Protein AF-A0A972UVF9-F1 (afdb_monomer_lite)

Sequence (56 aa):
MKATQRKNKTNFNENTILWDEFVNHLETIYFPGASELLDTQLIAFEYESFKQMYSA

Structure (mmCIF, N/CA/C/O backbone):
data_AF-A0A972UVF9-F1
#
_entry.id   AF-A0A972UVF9-F1
#
loop_
_atom_site.group_PDB
_atom_site.id
_atom_site.type_symbol
_atom_site.label_atom_id
_atom_site.label_alt_id
_atom_site.label_comp_id
_atom_site.label_asym_id
_atom_site.label_entity_id
_atom_site.label_seq_id
_atom_site.pdbx_PDB_ins_code
_atom_site.Cartn_x
_atom_site.Cartn_y
_atom_site.Cartn_z
_atom_site.occupancy
_atom_site.B_iso_or_equiv
_atom_site.auth_seq_id
_atom_site.auth_comp_id
_atom_site.auth_asym_id
_atom_site.auth_atom_id
_atom_site.pdbx_PDB_model_num
ATOM 1 N N . MET A 1 1 ? -51.827 0.075 -0.805 1.00 47.25 1 MET A N 1
ATOM 2 C CA . MET A 1 1 ? -50.679 -0.826 -0.551 1.00 47.25 1 MET A CA 1
ATOM 3 C C . MET A 1 1 ? -49.440 0.047 -0.390 1.00 47.25 1 MET A C 1
ATOM 5 O O . MET A 1 1 ? -49.189 0.866 -1.262 1.00 47.25 1 MET A O 1
AT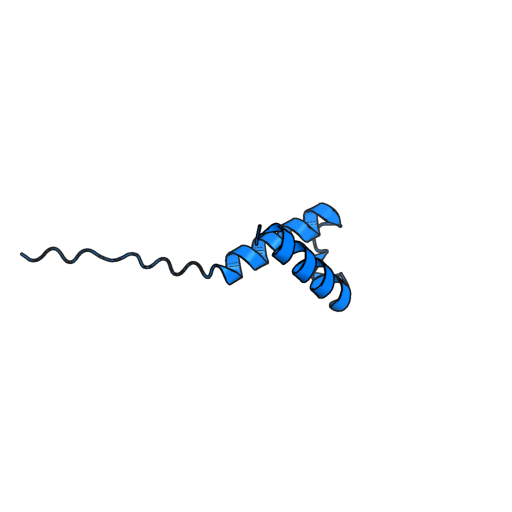OM 9 N N . LYS A 1 2 ? -48.756 -0.005 0.761 1.00 46.56 2 LYS A N 1
ATOM 10 C CA . LYS A 1 2 ? -47.596 0.856 1.054 1.00 46.56 2 LYS A CA 1
ATOM 11 C C . LYS A 1 2 ? -46.369 0.332 0.300 1.00 46.56 2 LYS A C 1
ATOM 13 O O . LYS A 1 2 ? -45.918 -0.774 0.576 1.00 46.56 2 LYS A O 1
ATOM 18 N N . ALA A 1 3 ? -45.847 1.113 -0.643 1.00 55.62 3 ALA A N 1
ATOM 19 C CA . ALA A 1 3 ? -44.585 0.824 -1.312 1.00 55.62 3 ALA A CA 1
ATOM 20 C C . ALA A 1 3 ? -43.427 1.188 -0.372 1.00 55.62 3 ALA A C 1
ATOM 22 O O . ALA A 1 3 ? -43.098 2.359 -0.188 1.00 55.62 3 ALA A O 1
ATOM 23 N N . THR A 1 4 ? -42.834 0.184 0.268 1.00 60.00 4 THR A N 1
ATOM 24 C CA . THR A 1 4 ? -41.615 0.360 1.061 1.00 60.00 4 THR A CA 1
ATOM 25 C C . THR A 1 4 ? -40.446 0.550 0.098 1.00 60.00 4 THR A C 1
ATOM 27 O O . THR A 1 4 ? -39.989 -0.408 -0.522 1.00 60.00 4 THR A O 1
ATOM 30 N N . GLN A 1 5 ? -39.972 1.790 -0.047 1.00 59.09 5 GLN A N 1
ATOM 31 C CA . GLN A 1 5 ? -38.727 2.087 -0.753 1.00 59.09 5 GLN A CA 1
ATOM 32 C C . GLN A 1 5 ? -37.575 1.367 -0.040 1.00 59.09 5 GLN A C 1
ATOM 34 O O . GLN A 1 5 ? -37.214 1.704 1.090 1.00 59.09 5 GLN A O 1
ATOM 39 N N . ARG A 1 6 ? -37.017 0.338 -0.688 1.00 60.84 6 ARG A N 1
ATOM 40 C CA . ARG A 1 6 ? -35.786 -0.319 -0.245 1.00 60.84 6 ARG A CA 1
ATOM 41 C C . ARG A 1 6 ? -34.647 0.687 -0.396 1.00 60.84 6 ARG A C 1
ATOM 43 O O . ARG A 1 6 ? -34.191 0.951 -1.502 1.00 60.84 6 ARG A O 1
ATOM 50 N N . LYS A 1 7 ? -34.201 1.267 0.720 1.00 55.38 7 LYS A N 1
ATOM 51 C CA . LYS A 1 7 ? -32.919 1.971 0.789 1.00 55.38 7 LYS A CA 1
ATOM 52 C C . LYS A 1 7 ? -31.822 0.935 0.547 1.00 55.38 7 LYS A C 1
ATOM 54 O O . LYS A 1 7 ? -31.473 0.194 1.463 1.00 55.38 7 LYS A O 1
ATOM 59 N N . ASN A 1 8 ? -31.295 0.876 -0.673 1.00 52.84 8 ASN A N 1
ATOM 60 C CA . ASN A 1 8 ? -30.031 0.204 -0.947 1.00 52.84 8 ASN A CA 1
ATOM 61 C C . ASN A 1 8 ? -28.937 1.021 -0.257 1.00 52.84 8 ASN A C 1
ATOM 63 O O . ASN A 1 8 ? -28.365 1.940 -0.832 1.00 52.84 8 ASN A O 1
ATOM 67 N N . LYS A 1 9 ? -28.711 0.737 1.026 1.00 52.66 9 LYS A N 1
ATOM 68 C CA . LYS A 1 9 ? -27.559 1.235 1.764 1.00 52.66 9 LYS A CA 1
ATOM 69 C C . LYS A 1 9 ? -26.373 0.389 1.320 1.00 52.66 9 LYS A C 1
ATOM 71 O O . LYS A 1 9 ? -26.006 -0.581 1.976 1.00 52.66 9 LYS A O 1
ATOM 76 N N . THR A 1 10 ? -25.832 0.712 0.154 1.00 54.69 10 THR A N 1
ATOM 77 C CA . THR A 1 10 ? -24.493 0.296 -0.237 1.00 54.69 10 THR A CA 1
ATOM 78 C C . THR A 1 10 ? -23.524 0.974 0.724 1.00 54.69 10 THR A C 1
ATOM 80 O O . THR A 1 10 ? -23.015 2.055 0.456 1.00 54.69 10 THR A O 1
ATOM 83 N N . ASN A 1 11 ? -23.318 0.357 1.890 1.00 49.75 11 ASN A N 1
ATOM 84 C CA . ASN A 1 11 ? -22.134 0.587 2.708 1.00 49.75 11 ASN A CA 1
ATOM 85 C C . ASN A 1 11 ? -20.949 -0.019 1.939 1.00 49.75 11 ASN A C 1
ATOM 87 O O . ASN A 1 11 ? -20.428 -1.064 2.322 1.00 49.75 11 ASN A O 1
ATOM 91 N N . PHE A 1 12 ? -20.582 0.568 0.800 1.00 51.47 12 PHE A N 1
ATOM 92 C CA . PHE A 1 12 ? -19.229 0.384 0.307 1.00 51.47 12 PHE A CA 1
ATOM 93 C C . PHE A 1 12 ? -18.354 1.030 1.371 1.00 51.47 12 PHE A C 1
ATOM 95 O O . PHE A 1 12 ? -18.460 2.228 1.615 1.00 51.47 12 PHE A O 1
ATOM 102 N N . ASN A 1 13 ? -17.606 0.209 2.104 1.00 59.62 13 ASN A N 1
ATOM 103 C CA . ASN A 1 13 ? -16.617 0.703 3.043 1.00 59.62 13 ASN A CA 1
ATOM 104 C C . ASN A 1 13 ? -15.650 1.558 2.222 1.00 59.62 13 ASN A C 1
ATOM 106 O O . ASN A 1 13 ? -14.842 1.015 1.473 1.00 59.62 13 ASN A O 1
ATOM 110 N N . GLU A 1 14 ? -15.743 2.877 2.343 1.00 62.94 14 GLU A N 1
ATOM 111 C CA . GLU A 1 14 ? -14.819 3.820 1.701 1.00 62.94 14 GLU A CA 1
ATOM 112 C C . GLU A 1 14 ? -13.367 3.435 2.018 1.00 62.94 14 GLU A C 1
ATOM 114 O O . GLU A 1 14 ? -12.510 3.457 1.147 1.00 62.94 14 GLU A O 1
ATOM 119 N N . ASN A 1 15 ? -13.124 2.921 3.229 1.00 65.81 15 ASN A N 1
ATOM 120 C CA . ASN A 1 15 ? -11.833 2.373 3.643 1.00 65.81 15 ASN A CA 1
ATOM 121 C C . ASN A 1 15 ? -11.359 1.164 2.821 1.00 65.81 15 ASN A C 1
ATOM 123 O O . ASN A 1 15 ? -10.160 1.001 2.634 1.00 65.81 15 ASN A O 1
ATOM 127 N N . THR A 1 16 ? -12.264 0.302 2.350 1.00 74.06 16 THR A N 1
ATOM 128 C CA . THR A 1 16 ? -11.885 -0.850 1.516 1.00 74.06 16 THR A CA 1
ATOM 129 C C . THR A 1 16 ? -11.522 -0.388 0.109 1.00 74.06 16 THR A C 1
ATOM 131 O O . THR A 1 16 ? -10.523 -0.839 -0.431 1.00 74.06 16 THR A O 1
ATOM 134 N N . ILE A 1 17 ? -12.269 0.577 -0.437 1.00 81.00 17 ILE A N 1
ATOM 135 C CA . ILE A 1 17 ? -11.977 1.167 -1.751 1.00 81.00 17 ILE A 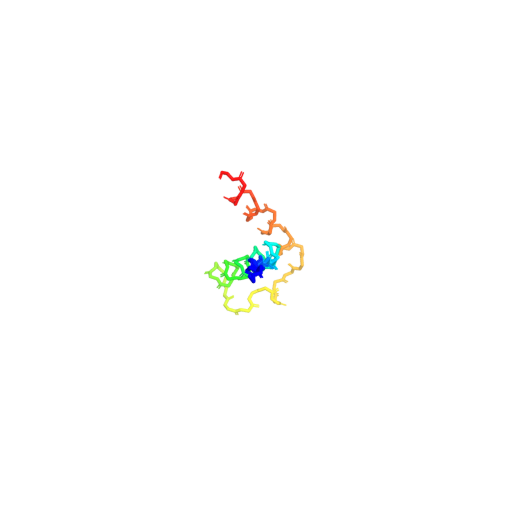CA 1
ATOM 136 C C . ILE A 1 17 ? -10.630 1.900 -1.725 1.00 81.00 17 ILE A C 1
ATOM 138 O O . ILE A 1 17 ? -9.805 1.689 -2.606 1.00 81.00 17 ILE A O 1
ATOM 142 N N . LEU A 1 18 ? -10.376 2.702 -0.687 1.00 82.88 18 LEU A N 1
ATOM 143 C CA . LEU A 1 18 ? -9.107 3.416 -0.521 1.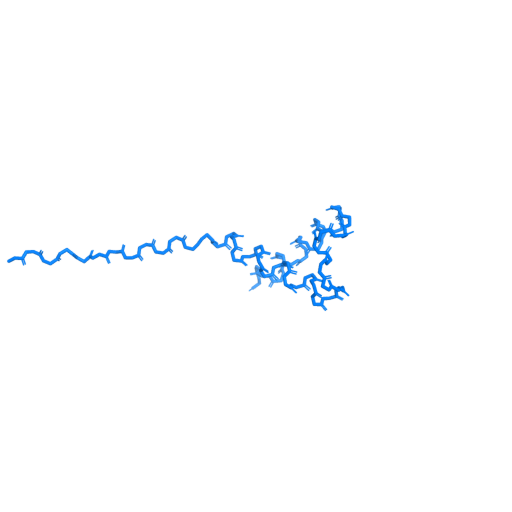00 82.88 18 LEU A CA 1
ATOM 144 C C . LEU A 1 18 ? -7.915 2.462 -0.401 1.00 82.88 18 LEU A C 1
ATOM 146 O O . LEU A 1 18 ? -6.847 2.749 -0.936 1.00 82.88 18 LEU A O 1
ATOM 150 N N . TRP A 1 19 ? -8.088 1.335 0.293 1.00 85.38 19 TRP A N 1
ATOM 151 C CA . TRP A 1 19 ? -7.029 0.339 0.415 1.00 85.38 19 TRP A CA 1
ATOM 152 C C . TRP A 1 19 ? -6.757 -0.374 -0.911 1.00 85.38 19 TRP A C 1
ATOM 154 O O . TRP A 1 19 ? -5.600 -0.499 -1.300 1.00 85.38 19 TRP A O 1
ATOM 164 N N . ASP A 1 20 ? -7.800 -0.779 -1.637 1.00 86.94 20 ASP A N 1
ATOM 165 C CA . ASP A 1 20 ? -7.646 -1.415 -2.950 1.00 86.94 20 ASP A CA 1
ATOM 166 C C . ASP A 1 20 ? -6.973 -0.469 -3.959 1.00 86.94 20 ASP A C 1
ATOM 168 O O . ASP A 1 20 ? -6.102 -0.878 -4.729 1.00 86.94 20 ASP A O 1
ATOM 172 N N . GLU A 1 21 ? -7.325 0.818 -3.947 1.00 88.38 21 GLU A N 1
ATOM 173 C CA . GLU A 1 21 ? -6.668 1.818 -4.792 1.00 88.38 21 GLU A CA 1
ATOM 174 C C . GLU A 1 21 ? -5.217 2.074 -4.390 1.00 88.38 21 GLU A C 1
ATOM 176 O O . GLU A 1 21 ? -4.357 2.194 -5.264 1.00 88.38 21 GLU A O 1
ATOM 181 N N . PHE A 1 22 ? -4.925 2.102 -3.091 1.00 89.06 22 PHE A N 1
ATOM 182 C CA . PHE A 1 22 ? -3.559 2.198 -2.591 1.00 89.06 22 PHE A CA 1
ATOM 183 C C . PHE A 1 22 ? -2.702 0.998 -3.025 1.00 89.06 22 PHE A C 1
ATOM 185 O O . PHE A 1 22 ? -1.573 1.180 -3.484 1.00 89.06 22 PHE A O 1
ATOM 192 N N . VAL A 1 23 ? -3.240 -0.222 -2.939 1.00 90.06 23 VAL A N 1
ATOM 193 C CA . VAL A 1 23 ? -2.559 -1.440 -3.403 1.00 90.06 23 VAL A CA 1
ATOM 194 C C . VAL A 1 23 ? -2.278 -1.355 -4.904 1.00 90.06 23 VAL A C 1
ATOM 196 O O . VAL A 1 23 ? -1.137 -1.543 -5.323 1.00 90.06 23 VAL A O 1
ATOM 199 N N . ASN A 1 24 ? -3.274 -0.974 -5.708 1.00 89.69 24 ASN A N 1
ATOM 200 C CA . ASN A 1 24 ? -3.095 -0.785 -7.151 1.00 89.69 24 ASN A CA 1
ATOM 201 C C . ASN A 1 24 ? -2.055 0.302 -7.480 1.00 89.69 24 ASN A C 1
ATOM 203 O O . ASN A 1 24 ? -1.272 0.164 -8.425 1.00 89.69 24 ASN A O 1
ATOM 207 N N . HIS A 1 25 ? -2.030 1.386 -6.704 1.00 88.94 25 HIS A N 1
ATOM 208 C CA . HIS A 1 25 ? -1.061 2.468 -6.849 1.00 88.94 25 HIS A CA 1
ATOM 209 C C . HIS A 1 25 ? 0.367 1.983 -6.576 1.00 88.94 25 HIS A C 1
ATOM 211 O O . HIS A 1 25 ? 1.260 2.210 -7.397 1.00 88.94 25 HIS A O 1
ATOM 217 N N . LEU A 1 26 ? 0.566 1.243 -5.481 1.00 89.75 26 LEU A N 1
ATOM 218 C CA . LEU A 1 26 ? 1.847 0.619 -5.148 1.00 89.75 26 LEU A CA 1
ATOM 219 C C . LEU A 1 26 ? 2.323 -0.337 -6.243 1.00 89.75 26 LEU A C 1
ATOM 221 O O . LEU A 1 26 ? 3.488 -0.289 -6.642 1.00 89.75 26 LEU A O 1
ATOM 225 N N . GLU A 1 27 ? 1.430 -1.179 -6.757 1.00 90.38 27 GLU A N 1
ATOM 226 C CA . GLU A 1 27 ? 1.769 -2.132 -7.816 1.00 90.38 27 GLU A CA 1
ATOM 227 C C . GLU A 1 27 ? 2.137 -1.452 -9.140 1.00 90.38 27 GLU A C 1
ATOM 229 O O . GLU A 1 27 ? 2.967 -1.969 -9.891 1.00 90.38 27 GLU A O 1
ATOM 234 N N . THR A 1 28 ? 1.568 -0.272 -9.404 1.00 87.81 28 THR A N 1
ATOM 235 C CA . THR A 1 28 ? 1.871 0.539 -10.593 1.00 87.81 28 THR A CA 1
ATOM 236 C C . THR A 1 28 ? 3.204 1.280 -10.466 1.00 87.81 28 THR A C 1
ATOM 238 O O . THR A 1 28 ? 3.926 1.411 -11.454 1.00 87.81 28 THR A O 1
ATOM 241 N N . ILE A 1 29 ? 3.536 1.782 -9.272 1.00 88.88 29 ILE A N 1
ATOM 242 C CA . ILE A 1 29 ? 4.772 2.545 -9.034 1.00 88.88 29 ILE A CA 1
ATOM 243 C C . ILE A 1 29 ? 5.988 1.626 -8.950 1.00 88.88 29 ILE A C 1
ATOM 245 O O . ILE A 1 29 ? 7.044 1.954 -9.493 1.00 88.88 29 ILE A O 1
ATOM 249 N N . TYR A 1 30 ? 5.850 0.504 -8.246 1.00 89.00 30 TYR A N 1
ATOM 250 C CA . TYR A 1 30 ? 6.964 -0.388 -7.953 1.00 89.00 30 TYR A CA 1
ATOM 251 C C . TYR A 1 30 ? 6.967 -1.595 -8.886 1.00 89.00 30 TYR A C 1
ATOM 253 O O . TYR A 1 30 ? 7.776 -1.670 -9.810 1.00 89.00 30 TYR A O 1
ATOM 261 N N . PHE A 1 31 ? 6.103 -2.568 -8.605 1.00 88.94 31 PHE A N 1
ATOM 262 C CA . PHE A 1 31 ? 5.938 -3.799 -9.371 1.00 88.94 31 PHE A CA 1
ATOM 263 C C . PHE A 1 31 ? 4.694 -4.560 -8.873 1.00 88.94 31 PHE A C 1
ATOM 265 O O . PHE A 1 31 ? 4.294 -4.389 -7.719 1.00 88.94 31 PHE A O 1
ATOM 272 N N . PRO A 1 32 ? 4.101 -5.448 -9.689 1.00 89.31 32 PRO A N 1
ATOM 273 C CA . PRO A 1 32 ? 2.985 -6.292 -9.258 1.00 89.31 32 PRO A CA 1
ATOM 274 C C . PRO A 1 32 ? 3.345 -7.142 -8.028 1.00 89.31 32 PRO A C 1
ATOM 276 O O . PRO A 1 32 ? 4.360 -7.840 -8.043 1.00 89.31 32 PRO A O 1
ATOM 279 N N . GLY A 1 33 ? 2.528 -7.094 -6.970 1.00 86.12 33 GLY A N 1
ATOM 280 C CA . GLY A 1 33 ? 2.807 -7.755 -5.686 1.00 86.12 33 GLY A CA 1
ATOM 281 C C . GLY A 1 33 ? 3.696 -6.956 -4.722 1.00 86.12 33 GLY A C 1
ATOM 282 O O . GLY A 1 33 ? 4.107 -7.477 -3.683 1.00 86.12 33 GLY A O 1
ATOM 283 N N . ALA A 1 34 ? 3.999 -5.690 -5.025 1.00 88.44 34 ALA A N 1
ATOM 284 C CA . ALA A 1 34 ? 4.765 -4.822 -4.130 1.00 88.44 34 ALA A CA 1
ATOM 285 C C . ALA A 1 34 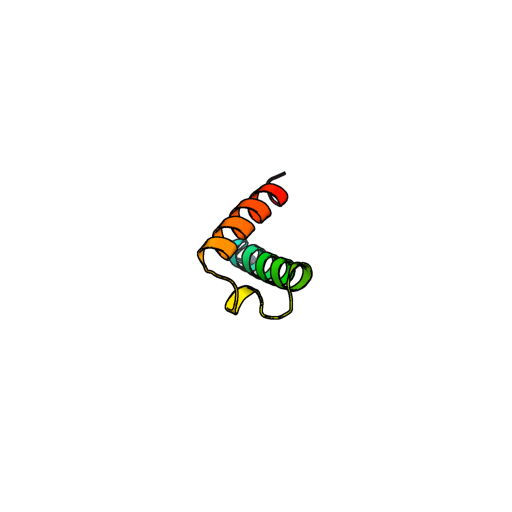? 4.106 -4.654 -2.748 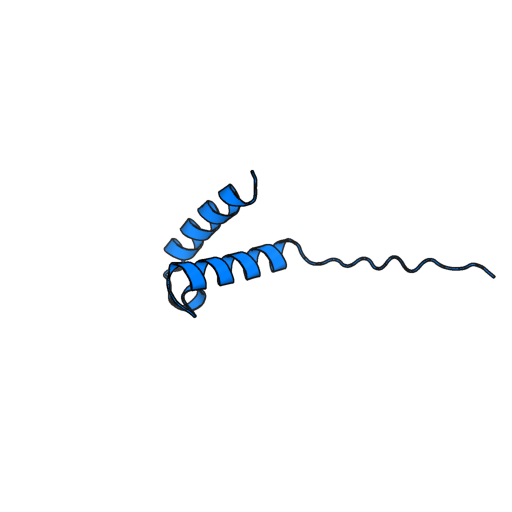1.00 88.44 34 ALA A C 1
ATOM 287 O O . ALA A 1 34 ? 4.804 -4.600 -1.741 1.00 88.44 34 ALA A O 1
ATOM 288 N N . SER A 1 35 ? 2.776 -4.646 -2.668 1.00 85.31 35 SER A N 1
ATOM 289 C CA . SER A 1 35 ? 2.028 -4.547 -1.404 1.00 85.31 35 SER A CA 1
ATOM 290 C C . SER A 1 35 ? 2.342 -5.667 -0.397 1.00 85.31 35 SER A C 1
ATOM 292 O O . SER A 1 35 ? 2.211 -5.452 0.806 1.00 85.31 35 SER A O 1
ATOM 294 N N . GLU A 1 36 ? 2.782 -6.838 -0.862 1.00 86.44 36 GLU A N 1
ATOM 295 C CA . GLU A 1 36 ? 3.108 -7.998 -0.018 1.00 86.44 36 GLU A CA 1
ATOM 296 C C . GLU A 1 36 ? 4.617 -8.164 0.221 1.00 86.44 36 GLU A C 1
ATOM 298 O O . GLU A 1 36 ? 5.031 -8.827 1.173 1.00 86.44 36 GLU A O 1
ATOM 303 N N . LEU A 1 37 ? 5.442 -7.584 -0.655 1.00 87.88 37 LEU A N 1
ATOM 304 C CA . LEU A 1 37 ? 6.897 -7.764 -0.673 1.00 87.88 37 LEU A CA 1
ATOM 305 C C . LEU A 1 37 ? 7.667 -6.560 -0.121 1.00 87.88 37 LEU A C 1
ATOM 307 O O . LEU A 1 37 ? 8.826 -6.710 0.275 1.00 87.88 37 LEU A O 1
ATOM 311 N N . LEU A 1 38 ? 7.057 -5.373 -0.109 1.00 87.62 38 LEU A N 1
ATOM 312 C CA . LEU A 1 38 ? 7.662 -4.180 0.470 1.00 87.62 38 LEU A CA 1
ATOM 313 C C . LEU A 1 38 ? 7.632 -4.229 2.002 1.00 87.62 38 LEU A C 1
ATOM 315 O O . LEU A 1 38 ? 6.757 -4.826 2.627 1.00 87.62 38 LEU A O 1
ATOM 319 N N . ASP A 1 39 ? 8.609 -3.558 2.611 1.00 91.94 39 ASP A N 1
ATOM 320 C CA . ASP A 1 39 ? 8.682 -3.423 4.062 1.00 91.94 39 ASP A CA 1
ATOM 321 C C . ASP A 1 39 ? 7.435 -2.695 4.589 1.00 91.94 39 ASP A C 1
ATOM 323 O O . ASP A 1 39 ? 6.996 -1.688 4.028 1.00 91.94 39 ASP A O 1
ATOM 327 N N . THR A 1 40 ? 6.882 -3.169 5.704 1.00 88.00 40 THR A N 1
ATOM 328 C CA . THR A 1 40 ? 5.721 -2.563 6.362 1.00 88.00 40 THR A CA 1
ATOM 329 C C . THR A 1 40 ? 5.947 -1.084 6.690 1.00 88.00 40 THR A C 1
ATOM 331 O O . THR A 1 40 ? 5.004 -0.295 6.616 1.00 88.00 40 THR A O 1
ATOM 334 N N . GLN A 1 41 ? 7.183 -0.678 7.008 1.00 91.12 41 GLN A N 1
ATOM 335 C CA . GLN A 1 41 ? 7.499 0.739 7.236 1.00 91.12 41 GLN A CA 1
ATOM 336 C C . GLN A 1 41 ? 7.357 1.575 5.960 1.00 91.12 41 GLN A C 1
ATOM 338 O O . GLN A 1 41 ? 6.853 2.697 6.008 1.00 91.12 41 GLN A O 1
ATOM 343 N N . LEU A 1 42 ? 7.773 1.020 4.821 1.00 88.81 42 LEU A N 1
ATOM 344 C CA . LEU A 1 42 ? 7.673 1.681 3.525 1.00 88.81 42 LEU A CA 1
ATOM 345 C C . LEU A 1 42 ? 6.212 1.757 3.070 1.00 88.81 42 LEU A C 1
ATOM 347 O O . LEU A 1 42 ? 5.764 2.817 2.650 1.00 88.81 42 LEU A O 1
ATOM 351 N N . ILE A 1 43 ? 5.444 0.680 3.249 1.00 89.50 43 ILE A N 1
ATOM 352 C CA . ILE A 1 43 ? 4.002 0.665 2.963 1.00 89.50 43 ILE A CA 1
ATOM 353 C C . ILE A 1 43 ? 3.273 1.731 3.794 1.00 89.50 43 ILE A C 1
ATOM 355 O O . ILE A 1 43 ? 2.441 2.460 3.262 1.00 89.50 43 ILE A O 1
ATOM 359 N N . ALA A 1 44 ? 3.597 1.867 5.084 1.00 88.88 44 ALA A N 1
ATOM 360 C CA . ALA A 1 44 ? 2.998 2.896 5.932 1.00 88.88 44 ALA A CA 1
ATOM 361 C C . ALA A 1 44 ? 3.344 4.318 5.458 1.00 88.88 44 ALA A C 1
ATOM 363 O O . ALA A 1 44 ? 2.468 5.180 5.431 1.00 88.88 44 ALA A O 1
ATOM 364 N N . PHE A 1 45 ? 4.596 4.558 5.054 1.00 90.06 45 PHE A N 1
ATOM 365 C CA . PHE A 1 45 ? 5.023 5.844 4.499 1.00 90.06 45 PHE A CA 1
ATOM 366 C C . PHE A 1 45 ? 4.274 6.190 3.204 1.00 90.06 45 PHE A C 1
ATOM 368 O O . PHE A 1 45 ? 3.724 7.287 3.081 1.00 90.06 45 PHE A O 1
ATOM 375 N N . GLU A 1 46 ? 4.190 5.240 2.272 1.00 89.31 46 GLU A N 1
ATOM 376 C CA . GLU A 1 46 ? 3.467 5.423 1.012 1.00 89.31 46 GLU A CA 1
ATOM 377 C C . GLU A 1 46 ? 1.967 5.621 1.246 1.00 89.31 46 GLU A C 1
ATOM 379 O O . GLU A 1 46 ? 1.346 6.455 0.593 1.00 89.31 46 GLU A O 1
ATOM 384 N N . TYR A 1 47 ? 1.375 4.931 2.224 1.00 88.69 47 TYR A N 1
ATOM 385 C CA . TYR A 1 47 ? -0.038 5.107 2.559 1.00 88.69 47 TYR A CA 1
ATOM 386 C C . TYR A 1 47 ? -0.336 6.499 3.135 1.00 88.69 47 TYR A C 1
ATOM 388 O O . TYR A 1 47 ? -1.361 7.102 2.814 1.00 88.69 47 TYR A O 1
ATOM 396 N N . GLU A 1 48 ? 0.555 7.051 3.965 1.00 88.31 48 GLU A N 1
ATOM 397 C CA . GLU A 1 48 ? 0.440 8.440 4.433 1.00 88.31 48 GLU A CA 1
ATOM 398 C C . GLU A 1 48 ? 0.544 9.442 3.275 1.00 88.31 48 GLU A C 1
ATOM 400 O O . GLU A 1 48 ? -0.261 10.372 3.198 1.00 88.31 48 GLU A O 1
ATOM 405 N N . SER A 1 49 ? 1.482 9.224 2.348 1.00 87.19 49 SER A N 1
ATOM 406 C CA . SER A 1 49 ? 1.630 10.033 1.129 1.00 87.19 49 SER A CA 1
ATOM 407 C C . SER A 1 49 ? 0.380 9.956 0.238 1.00 87.19 49 SER A C 1
ATOM 409 O O . SER A 1 49 ? -0.174 10.977 -0.177 1.00 87.19 49 SER A O 1
ATOM 411 N N . PHE A 1 50 ? -0.148 8.748 0.033 1.00 86.44 50 PHE A N 1
ATOM 412 C CA . PHE A 1 50 ? -1.356 8.488 -0.748 1.00 86.44 50 PHE A CA 1
ATOM 413 C C . PHE A 1 50 ? -2.588 9.188 -0.158 1.00 86.44 50 PHE A C 1
ATOM 415 O O . PHE A 1 50 ? -3.339 9.852 -0.876 1.00 86.44 50 PHE A O 1
ATOM 422 N N . LYS A 1 51 ? -2.765 9.131 1.169 1.00 84.19 51 LYS A N 1
ATOM 423 C CA . LYS A 1 51 ? -3.852 9.846 1.861 1.00 84.19 51 LYS A CA 1
ATOM 424 C C . LYS A 1 51 ? -3.785 11.362 1.676 1.00 84.19 51 LYS A C 1
ATOM 426 O O . LYS A 1 51 ? -4.838 11.998 1.612 1.00 84.19 51 LYS A O 1
ATOM 431 N N . GLN A 1 52 ? -2.586 11.946 1.588 1.00 83.06 52 GLN A N 1
ATOM 432 C CA . GLN A 1 52 ? -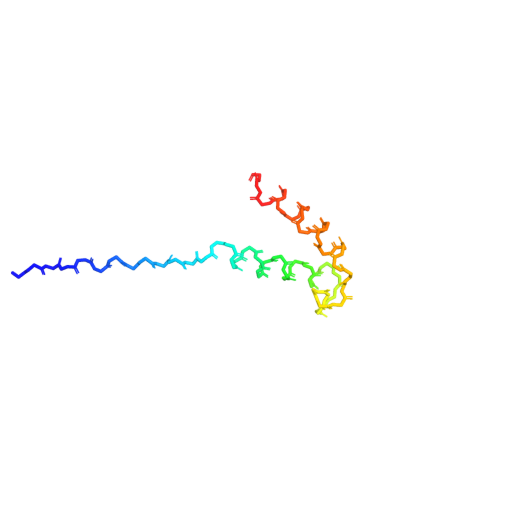2.429 13.380 1.313 1.00 83.06 52 GLN A CA 1
ATOM 433 C C . GLN A 1 52 ? -2.883 13.744 -0.104 1.00 83.06 52 GLN A C 1
ATOM 435 O O . GLN A 1 52 ? -3.492 14.795 -0.282 1.00 83.06 52 GLN A O 1
ATOM 440 N N . MET A 1 53 ? -2.656 12.871 -1.089 1.00 74.25 53 MET A N 1
ATOM 441 C CA . MET A 1 53 ? -3.158 13.062 -2.457 1.00 74.25 53 MET A CA 1
ATOM 442 C C . MET A 1 53 ? -4.685 12.946 -2.557 1.00 74.25 53 MET A C 1
ATOM 444 O O . MET A 1 53 ? -5.290 13.645 -3.363 1.00 74.25 53 MET A O 1
ATOM 448 N N . TYR A 1 54 ? -5.304 12.091 -1.740 1.00 69.75 54 TYR A N 1
ATOM 449 C CA . TYR A 1 54 ? -6.752 11.846 -1.758 1.00 69.75 54 TYR A CA 1
ATOM 450 C C . TYR A 1 54 ? -7.580 12.820 -0.900 1.00 69.75 54 TYR A C 1
ATOM 452 O O . TYR A 1 54 ? -8.800 12.875 -1.035 1.00 69.75 54 TYR A O 1
ATOM 460 N N . SER A 1 55 ? -6.933 13.578 -0.008 1.00 59.69 55 SER A N 1
ATOM 461 C CA . SER A 1 55 ? -7.589 14.545 0.892 1.00 59.69 55 SER A CA 1
ATOM 462 C C . SER A 1 55 ? -7.535 15.999 0.387 1.00 59.69 55 SER A C 1
ATOM 464 O O . SER A 1 55 ? -7.792 16.912 1.176 1.00 59.69 55 SER A O 1
ATOM 466 N N . ALA A 1 56 ? -7.169 16.218 -0.882 1.00 44.56 56 ALA A N 1
ATOM 467 C CA . ALA A 1 56 ? -7.060 17.533 -1.524 1.00 44.56 56 ALA A CA 1
ATOM 468 C C . ALA A 1 56 ? -8.327 17.930 -2.301 1.00 44.56 56 ALA A C 1
ATOM 470 O O . ALA A 1 56 ? -8.930 17.050 -2.956 1.00 44.56 56 ALA A O 1
#

Foldseek 3Di:
DDDDPPPPPPPPPVVVVLVVVLLVVCCVVPNNCCCPVPDPVVSVVSSVVSVVVVVD

pLDDT: mean 77.15, std 15.34, range [44.56, 91.94]

Radius of gyration: 17.12 Å; chains: 1; bounding box: 59×26×18 Å

Secondary structure (DSSP, 8-state):
-------------HHHHHHHHHHHHHHHHT-TTHHHHS-HHHHHHHHHHHHHHHT-